Protein AF-G7YWQ8-F1 (afdb_monomer_lite)

Secondary structure (DSSP, 8-state):
--HHHHHHHHTS---S--SHHHHHHHHHHHHHHHHHHHHHHHHHHHHHHHHHHTT-HHHHHHHHHHHS---------PBPTTSPBPPHHHHHHHHHHHHHHH--

Organism: Clonorchis sinensis (NCBI:txid79923)

pLDDT: mean 77.05, std 13.95, range [48.44, 96.88]

Structure (mmCIF, N/CA/C/O backbone):
data_AF-G7YWQ8-F1
#
_entry.id   AF-G7YWQ8-F1
#
loop_
_atom_site.group_PDB
_atom_site.id
_atom_site.type_symbol
_atom_site.label_atom_id
_atom_site.label_alt_id
_atom_site.label_comp_id
_atom_site.label_asym_id
_atom_site.label_entity_id
_atom_site.label_seq_id
_atom_site.pdbx_PDB_ins_code
_atom_site.Cartn_x
_atom_site.Cartn_y
_atom_site.Cartn_z
_atom_site.occupancy
_atom_site.B_iso_or_equiv
_atom_site.auth_seq_id
_atom_site.auth_comp_id
_atom_site.auth_asym_id
_atom_site.auth_atom_id
_atom_site.pdbx_PDB_model_num
ATOM 1 N N . MET A 1 1 ? 12.179 9.585 -8.829 1.00 54.72 1 MET A N 1
ATOM 2 C CA . MET A 1 1 ? 11.787 9.155 -10.189 1.00 54.72 1 MET A CA 1
ATOM 3 C C . MET A 1 1 ? 12.644 9.910 -11.197 1.00 54.72 1 MET A C 1
ATOM 5 O O . MET A 1 1 ? 12.417 11.096 -11.388 1.00 54.72 1 MET A O 1
ATOM 9 N N . THR A 1 2 ? 13.670 9.290 -11.782 1.00 56.94 2 THR A N 1
ATOM 10 C CA . THR A 1 2 ? 14.446 9.904 -12.874 1.00 56.94 2 THR A CA 1
ATOM 11 C C . THR A 1 2 ? 13.751 9.597 -14.199 1.00 56.94 2 THR A C 1
ATOM 13 O O . THR A 1 2 ? 13.791 8.473 -14.692 1.00 56.94 2 THR A O 1
ATOM 16 N N . VAL A 1 3 ? 13.079 10.607 -14.756 1.00 65.88 3 VAL A N 1
ATOM 17 C CA . VAL A 1 3 ? 12.254 10.538 -15.981 1.00 65.88 3 VAL A CA 1
ATOM 18 C C . VAL A 1 3 ? 12.993 9.863 -17.148 1.00 65.88 3 VAL A C 1
ATOM 20 O O . VAL A 1 3 ? 12.404 9.080 -17.883 1.00 65.88 3 VAL A O 1
ATOM 23 N N . ALA A 1 4 ? 14.313 10.045 -17.233 1.00 62.88 4 ALA A N 1
ATOM 24 C CA . ALA A 1 4 ? 15.173 9.488 -18.276 1.00 62.88 4 ALA A CA 1
ATOM 25 C C . ALA A 1 4 ? 15.091 7.956 -18.456 1.00 62.88 4 ALA A C 1
ATOM 27 O O . ALA A 1 4 ? 15.179 7.471 -19.580 1.00 62.88 4 ALA A O 1
ATOM 28 N N . VAL A 1 5 ? 14.909 7.180 -17.379 1.00 63.28 5 VAL A N 1
ATOM 29 C CA . VAL A 1 5 ? 14.842 5.707 -17.488 1.00 63.28 5 VAL A CA 1
ATOM 30 C C . VAL A 1 5 ? 13.486 5.246 -18.021 1.00 63.28 5 VAL A C 1
ATOM 32 O O . VAL A 1 5 ? 13.417 4.269 -18.764 1.00 63.28 5 VAL A O 1
ATOM 35 N N . LEU A 1 6 ? 12.417 5.961 -17.665 1.00 66.06 6 LEU A N 1
ATOM 36 C CA . LEU A 1 6 ? 11.065 5.672 -18.139 1.00 66.06 6 LEU A CA 1
ATOM 37 C C . LEU A 1 6 ? 10.924 6.020 -19.628 1.00 66.06 6 LEU A C 1
ATOM 39 O O . LEU A 1 6 ? 10.382 5.231 -20.398 1.00 66.06 6 LEU A O 1
ATOM 43 N N . GLU A 1 7 ? 11.491 7.156 -20.036 1.00 63.44 7 GLU A N 1
ATOM 44 C CA . GLU A 1 7 ? 11.550 7.594 -21.435 1.00 63.44 7 GLU A CA 1
ATOM 45 C C . GLU A 1 7 ? 12.337 6.606 -22.311 1.00 63.44 7 GLU A C 1
ATOM 47 O O . GLU A 1 7 ? 11.860 6.184 -23.363 1.00 63.44 7 GLU A O 1
ATOM 52 N N . ALA A 1 8 ? 13.496 6.127 -21.842 1.00 62.62 8 ALA A N 1
ATOM 53 C CA . ALA A 1 8 ? 14.276 5.105 -22.547 1.00 62.62 8 ALA A CA 1
ATOM 54 C C . ALA A 1 8 ? 13.541 3.749 -22.659 1.00 62.62 8 ALA A C 1
ATOM 56 O O . ALA A 1 8 ? 13.730 3.000 -23.623 1.00 62.62 8 ALA A O 1
ATOM 57 N N . TRP A 1 9 ? 12.677 3.430 -21.689 1.00 59.69 9 TRP A N 1
ATOM 58 C CA . TRP A 1 9 ? 11.804 2.253 -21.735 1.00 59.69 9 TRP A CA 1
ATOM 59 C C . TRP A 1 9 ? 10.721 2.373 -22.810 1.00 59.69 9 TRP A C 1
ATOM 61 O O . TRP A 1 9 ? 10.489 1.414 -23.546 1.00 59.69 9 TRP A O 1
ATOM 71 N N . LEU A 1 10 ? 10.088 3.544 -22.933 1.00 64.75 10 LEU A N 1
ATOM 72 C CA . LEU A 1 10 ? 9.051 3.813 -23.937 1.00 64.75 10 LEU A CA 1
ATOM 73 C C . LEU A 1 10 ? 9.603 3.835 -25.370 1.00 64.75 10 LEU A C 1
ATOM 75 O O . LEU A 1 10 ? 8.887 3.502 -26.310 1.00 64.75 10 LEU A O 1
ATOM 79 N N . GLN A 1 11 ? 10.884 4.167 -25.535 1.00 67.50 11 GLN A N 1
ATOM 80 C CA . GLN A 1 11 ? 11.570 4.235 -26.831 1.00 67.50 11 GLN A CA 1
ATOM 81 C C . GLN A 1 11 ? 12.099 2.874 -27.336 1.00 67.50 11 GLN A C 1
ATOM 83 O O . GLN A 1 11 ? 12.654 2.791 -28.432 1.00 67.50 11 GLN A O 1
ATOM 88 N N . SER A 1 12 ? 11.945 1.785 -26.572 1.00 58.34 12 SER A N 1
ATOM 89 C CA . SER A 1 12 ? 12.458 0.461 -26.958 1.00 58.34 12 SER A CA 1
ATOM 90 C C . SER A 1 12 ? 11.562 -0.234 -28.009 1.00 58.34 12 SER A C 1
ATOM 92 O O . SER A 1 12 ? 10.365 -0.391 -27.763 1.00 58.34 12 SER A O 1
ATOM 94 N N . PRO A 1 13 ? 12.100 -0.743 -29.145 1.00 51.16 13 PRO A N 1
ATOM 95 C CA . PRO A 1 13 ? 11.286 -1.342 -30.206 1.00 51.16 13 PRO A CA 1
ATOM 96 C C . PRO A 1 13 ? 10.506 -2.563 -29.705 1.00 51.16 13 PRO A C 1
ATOM 98 O O . PRO A 1 13 ? 11.075 -3.473 -29.087 1.00 51.16 13 PRO A O 1
ATOM 101 N N . LEU A 1 14 ? 9.208 -2.627 -30.012 1.00 54.66 14 LEU A N 1
ATOM 102 C CA . LEU A 1 14 ? 8.291 -3.716 -29.650 1.00 54.66 14 LEU A CA 1
ATOM 103 C C . LEU A 1 14 ? 8.490 -4.959 -30.556 1.00 54.66 14 LEU A C 1
ATOM 105 O O . LEU A 1 14 ? 7.543 -5.507 -31.099 1.00 54.66 14 LEU A O 1
ATOM 109 N N . GLY A 1 15 ? 9.737 -5.389 -30.781 1.00 48.44 15 GLY A N 1
ATOM 110 C CA . GLY A 1 15 ? 10.086 -6.473 -31.709 1.00 48.44 15 GLY A CA 1
ATOM 111 C C . GLY A 1 15 ? 10.568 -7.754 -31.024 1.00 48.44 15 GLY A C 1
ATOM 112 O O . GLY A 1 15 ? 11.281 -7.709 -30.020 1.00 48.44 15 GLY A O 1
ATOM 113 N N . HIS A 1 16 ? 10.190 -8.902 -31.592 1.00 55.94 16 HIS A N 1
ATOM 114 C CA . HIS A 1 16 ? 10.649 -10.250 -31.243 1.00 55.94 16 HIS A CA 1
ATOM 115 C C . HIS A 1 16 ? 12.085 -10.476 -31.766 1.00 55.94 16 HIS A C 1
ATOM 117 O O . HIS A 1 16 ? 12.320 -11.239 -32.698 1.00 55.94 16 HIS A O 1
ATOM 123 N N . ASN A 1 17 ? 13.068 -9.783 -31.191 1.00 49.03 17 ASN A N 1
ATOM 124 C CA . ASN A 1 17 ? 14.474 -10.166 -31.308 1.00 49.03 17 ASN A CA 1
ATOM 125 C C . ASN A 1 17 ? 15.174 -9.943 -29.957 1.00 49.03 17 ASN A C 1
ATOM 127 O O . ASN A 1 17 ? 15.103 -8.867 -29.363 1.00 49.03 17 ASN A O 1
ATOM 131 N N . LYS A 1 18 ? 15.784 -11.003 -29.429 1.00 59.78 18 LYS A N 1
ATOM 132 C CA . LYS A 1 18 ? 16.570 -11.023 -28.184 1.00 59.78 18 LYS A CA 1
ATOM 133 C C . LYS A 1 18 ? 17.932 -10.356 -28.497 1.00 59.78 18 LYS A C 1
ATOM 135 O O . LYS A 1 18 ? 18.430 -10.540 -29.592 1.00 59.78 18 LYS A O 1
ATOM 140 N N . ASN A 1 19 ? 18.648 -9.618 -27.645 1.00 63.91 19 ASN A N 1
ATOM 141 C CA . ASN A 1 19 ? 18.708 -9.620 -26.178 1.00 63.91 19 ASN A CA 1
ATOM 142 C C . ASN A 1 19 ? 19.623 -8.524 -25.559 1.00 63.91 19 ASN A C 1
ATOM 144 O O . ASN A 1 19 ? 19.680 -8.486 -24.335 1.00 63.91 19 ASN A O 1
ATOM 148 N N . SER A 1 20 ? 20.311 -7.623 -26.273 1.00 61.59 20 SER A N 1
ATOM 149 C CA . SER A 1 20 ? 21.290 -6.731 -25.597 1.00 61.59 20 SER A CA 1
ATOM 150 C C . SER A 1 20 ? 20.682 -5.445 -25.023 1.00 61.59 20 SER A C 1
ATOM 152 O O . SER A 1 20 ? 20.716 -5.238 -23.811 1.00 61.59 20 SER A O 1
ATOM 154 N N . THR A 1 21 ? 20.036 -4.610 -25.840 1.00 59.69 21 THR A N 1
ATOM 155 C CA . THR A 1 21 ? 19.514 -3.295 -25.408 1.00 59.69 21 THR A CA 1
ATOM 156 C C . THR A 1 21 ? 18.435 -3.412 -24.327 1.00 59.69 21 THR A C 1
ATOM 158 O O . THR A 1 21 ? 18.468 -2.695 -23.330 1.00 59.69 21 THR A O 1
ATOM 161 N N . ARG A 1 22 ? 17.524 -4.391 -24.452 1.00 58.53 22 ARG A N 1
ATOM 162 C CA . ARG A 1 22 ? 16.514 -4.658 -23.414 1.00 58.53 22 ARG A CA 1
ATOM 163 C C . ARG A 1 22 ? 17.137 -5.140 -22.105 1.00 58.53 22 ARG A C 1
ATOM 165 O O . ARG A 1 22 ? 16.658 -4.734 -21.059 1.00 58.53 22 ARG A O 1
ATOM 172 N N . CYS A 1 23 ? 18.189 -5.963 -22.118 1.00 63.78 23 CYS A N 1
ATOM 173 C CA . CYS A 1 23 ? 18.854 -6.388 -20.877 1.00 63.78 23 CYS A CA 1
ATOM 174 C C . CYS A 1 23 ? 19.587 -5.230 -20.189 1.00 63.78 23 CYS A C 1
ATOM 176 O O . CYS A 1 23 ? 19.549 -5.139 -18.960 1.00 63.78 23 CYS A O 1
ATOM 178 N N . ILE A 1 24 ? 20.204 -4.345 -20.980 1.00 68.88 24 ILE A N 1
ATOM 179 C CA . ILE A 1 24 ? 20.916 -3.159 -20.485 1.00 68.88 24 ILE A CA 1
ATOM 180 C C . ILE A 1 24 ? 19.955 -2.212 -19.760 1.00 68.88 24 ILE A C 1
ATOM 182 O O . ILE A 1 24 ? 20.305 -1.690 -18.710 1.00 68.88 24 ILE A O 1
ATOM 186 N N . ILE A 1 25 ? 18.731 -2.042 -20.267 1.00 68.88 25 ILE A N 1
ATOM 187 C CA . ILE A 1 25 ? 17.721 -1.150 -19.675 1.00 68.88 25 ILE A CA 1
ATOM 188 C C . ILE A 1 25 ? 16.893 -1.861 -18.584 1.00 68.88 25 ILE A C 1
ATOM 190 O O . ILE A 1 25 ? 16.442 -1.234 -17.621 1.00 68.88 25 ILE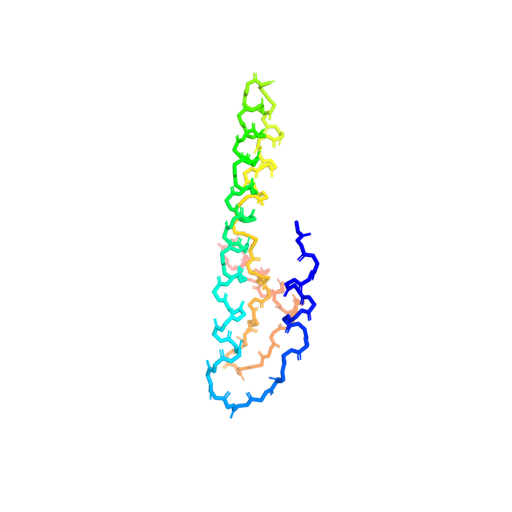 A O 1
ATOM 194 N N . ARG A 1 26 ? 16.724 -3.186 -18.679 1.00 74.19 26 ARG A N 1
ATOM 195 C CA . ARG A 1 26 ? 15.924 -3.969 -17.729 1.00 74.19 26 ARG A CA 1
ATOM 196 C C . ARG A 1 26 ? 16.528 -3.980 -16.330 1.00 74.19 26 ARG A C 1
ATOM 198 O O . ARG A 1 26 ? 15.805 -3.698 -15.385 1.00 74.19 26 ARG A O 1
ATOM 205 N N . ARG A 1 27 ? 17.830 -4.255 -16.182 1.00 75.88 27 ARG A N 1
ATOM 206 C CA . ARG A 1 27 ? 18.463 -4.321 -14.849 1.00 75.88 27 ARG A CA 1
ATOM 207 C C . ARG A 1 27 ? 18.370 -2.992 -14.073 1.00 75.88 27 ARG A C 1
ATOM 209 O O . ARG A 1 27 ? 17.939 -3.028 -12.923 1.00 75.88 27 ARG A O 1
ATOM 216 N N . PRO A 1 28 ? 18.696 -1.821 -14.655 1.00 81.62 28 PRO A N 1
ATOM 217 C CA . PRO A 1 28 ? 18.502 -0.534 -13.986 1.00 81.62 28 PRO A CA 1
ATOM 218 C C . PRO A 1 28 ? 17.041 -0.252 -13.633 1.00 81.62 28 PRO A C 1
ATOM 220 O O . PRO A 1 28 ? 16.758 0.245 -12.547 1.00 81.62 28 PRO A O 1
ATOM 223 N N . ALA A 1 29 ? 16.103 -0.593 -14.516 1.00 77.19 29 ALA A N 1
ATOM 224 C CA . ALA A 1 29 ? 14.687 -0.385 -14.245 1.00 77.19 29 ALA A CA 1
ATOM 225 C C . ALA A 1 29 ? 14.156 -1.300 -13.137 1.00 77.19 29 ALA A C 1
ATOM 227 O O . ALA A 1 29 ? 13.427 -0.830 -12.273 1.00 77.19 29 ALA A O 1
ATOM 228 N N . GLU A 1 30 ? 14.563 -2.570 -13.105 1.00 82.94 30 GLU A N 1
ATOM 229 C CA . GLU A 1 30 ? 14.257 -3.494 -12.005 1.00 82.94 30 GLU A CA 1
ATOM 230 C C . GLU A 1 30 ? 14.781 -2.952 -10.669 1.00 82.94 30 GLU A C 1
ATOM 232 O O . GLU A 1 30 ? 14.061 -2.980 -9.673 1.00 82.94 30 GLU A O 1
ATOM 237 N N . LEU A 1 31 ? 16.000 -2.401 -10.647 1.00 84.62 31 LEU A N 1
ATOM 238 C CA . LEU A 1 31 ? 16.575 -1.781 -9.451 1.00 84.62 31 LEU A CA 1
ATOM 239 C C . LEU A 1 31 ? 15.808 -0.530 -9.015 1.00 84.62 31 LEU A C 1
ATOM 241 O O . LEU A 1 31 ? 15.556 -0.366 -7.827 1.00 84.62 31 LEU A O 1
ATOM 245 N N . ILE A 1 32 ? 15.399 0.331 -9.950 1.00 81.88 32 ILE A N 1
ATOM 246 C CA . ILE A 1 32 ? 14.613 1.533 -9.638 1.00 81.88 32 ILE A CA 1
ATOM 247 C C . ILE A 1 32 ? 13.225 1.158 -9.129 1.00 81.88 32 ILE A C 1
ATOM 249 O O . ILE A 1 32 ? 12.782 1.709 -8.129 1.00 81.88 32 ILE A O 1
ATOM 253 N N . VAL A 1 33 ? 12.552 0.207 -9.777 1.00 84.06 33 VAL A N 1
ATOM 254 C CA . VAL A 1 33 ? 11.249 -0.301 -9.330 1.00 84.06 33 VAL A CA 1
ATOM 255 C C . VAL A 1 33 ? 11.373 -0.925 -7.946 1.00 84.06 33 VAL A C 1
ATOM 257 O O . VAL A 1 33 ? 10.528 -0.680 -7.091 1.00 84.06 33 VAL A O 1
ATOM 260 N N . ARG A 1 34 ? 12.437 -1.693 -7.693 1.00 84.88 34 ARG A N 1
ATOM 261 C CA . ARG A 1 34 ? 12.703 -2.272 -6.376 1.00 84.88 34 A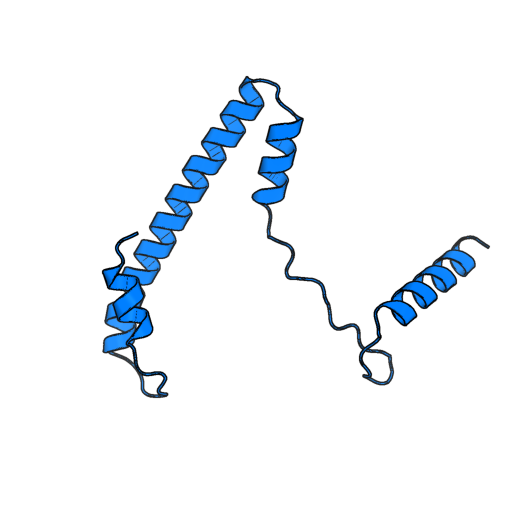RG A CA 1
ATOM 262 C C . ARG A 1 34 ? 12.966 -1.196 -5.325 1.00 84.88 34 ARG A C 1
ATOM 264 O O . ARG A 1 34 ? 12.367 -1.263 -4.260 1.00 84.88 34 ARG A O 1
ATOM 271 N N . ALA A 1 35 ? 13.794 -0.200 -5.628 1.00 85.56 35 ALA A N 1
ATOM 272 C CA . ALA A 1 35 ? 14.093 0.900 -4.716 1.00 85.56 35 ALA A CA 1
ATOM 273 C C . ALA A 1 35 ? 12.851 1.758 -4.422 1.00 85.56 35 ALA A C 1
ATOM 275 O O . ALA A 1 35 ? 12.599 2.106 -3.273 1.00 85.56 35 ALA A O 1
ATOM 276 N N . ASP A 1 36 ? 12.041 2.061 -5.439 1.00 84.06 36 ASP A N 1
ATOM 277 C CA . ASP A 1 36 ? 10.767 2.772 -5.283 1.00 84.06 36 ASP A CA 1
ATOM 278 C C . ASP A 1 36 ? 9.781 1.964 -4.433 1.00 84.06 36 ASP A C 1
ATOM 280 O O . ASP A 1 36 ? 9.147 2.492 -3.518 1.00 84.06 36 ASP A O 1
ATOM 284 N N . HIS A 1 37 ? 9.705 0.657 -4.681 1.00 85.38 37 HIS A N 1
ATOM 285 C CA . HIS A 1 37 ? 8.893 -0.260 -3.900 1.00 85.38 37 HIS A CA 1
ATOM 286 C C . HIS A 1 37 ? 9.349 -0.304 -2.434 1.00 85.38 37 HIS A C 1
ATOM 288 O O . HIS A 1 37 ? 8.524 -0.110 -1.543 1.00 85.38 37 HIS A O 1
ATOM 294 N N . GLU A 1 38 ? 10.642 -0.499 -2.167 1.00 87.50 38 GLU A N 1
ATOM 295 C CA . GLU A 1 38 ? 11.224 -0.490 -0.818 1.00 87.50 38 GLU A CA 1
ATOM 296 C C . GLU A 1 38 ? 10.960 0.847 -0.106 1.00 87.50 38 GLU A C 1
ATOM 298 O O . GLU A 1 38 ? 10.427 0.851 1.003 1.00 87.50 38 GLU A O 1
ATOM 303 N N . ALA A 1 39 ? 11.200 1.986 -0.763 1.00 89.50 39 ALA A N 1
ATOM 304 C CA . ALA A 1 39 ? 10.914 3.311 -0.208 1.00 89.50 39 ALA A CA 1
ATOM 305 C C . ALA A 1 39 ? 9.422 3.495 0.118 1.00 89.50 39 ALA A C 1
ATOM 307 O O . ALA A 1 39 ? 9.057 4.018 1.178 1.00 89.50 39 ALA A O 1
ATOM 308 N N . ARG A 1 40 ? 8.536 3.027 -0.769 1.00 87.62 40 ARG A N 1
ATOM 309 C CA . ARG A 1 40 ? 7.088 3.062 -0.555 1.00 87.62 40 ARG A CA 1
ATOM 310 C C . ARG A 1 40 ? 6.670 2.219 0.649 1.00 87.62 40 ARG A C 1
ATOM 312 O O . ARG A 1 40 ? 5.802 2.667 1.400 1.00 87.62 40 ARG A O 1
ATOM 319 N N . TRP A 1 41 ? 7.247 1.031 0.832 1.00 87.25 41 TRP A N 1
ATOM 320 C CA . TRP A 1 41 ? 6.955 0.168 1.979 1.00 87.25 41 TRP A CA 1
ATOM 321 C C . TRP A 1 41 ? 7.461 0.758 3.289 1.00 87.25 41 TRP A C 1
ATOM 323 O O . TRP A 1 41 ? 6.707 0.776 4.259 1.00 87.25 41 TRP A O 1
ATOM 333 N N . THR A 1 42 ? 8.666 1.328 3.301 1.00 92.00 42 THR A N 1
ATOM 334 C CA . THR A 1 42 ? 9.215 2.015 4.478 1.00 92.00 42 THR A CA 1
ATOM 335 C C . THR A 1 42 ? 8.305 3.156 4.930 1.00 92.00 42 THR A C 1
ATOM 337 O O . THR A 1 42 ? 7.916 3.207 6.096 1.00 92.00 42 THR A O 1
ATOM 340 N N . ARG A 1 43 ? 7.864 4.019 4.002 1.00 91.38 43 ARG A N 1
ATOM 341 C CA . ARG A 1 43 ? 6.911 5.099 4.318 1.00 91.38 43 ARG A CA 1
ATOM 342 C C . ARG A 1 43 ? 5.594 4.559 4.881 1.00 91.38 43 ARG A C 1
ATOM 344 O O . ARG A 1 43 ? 5.074 5.078 5.862 1.00 91.38 43 ARG A O 1
ATOM 351 N N . LYS A 1 44 ? 5.058 3.498 4.273 1.00 90.00 44 LYS A N 1
ATOM 352 C CA . LYS A 1 44 ? 3.812 2.849 4.709 1.00 90.00 44 LYS A CA 1
ATOM 353 C C . LYS A 1 44 ? 3.891 2.313 6.139 1.00 90.00 44 LYS A C 1
ATOM 355 O O . LYS A 1 44 ? 2.904 2.400 6.864 1.00 90.00 44 LYS A O 1
ATOM 360 N N . VAL A 1 45 ? 5.031 1.735 6.519 1.00 93.38 45 VAL A N 1
ATOM 361 C CA . VAL A 1 45 ? 5.266 1.223 7.875 1.00 93.38 45 VAL A CA 1
ATOM 362 C C . VAL A 1 45 ? 5.285 2.367 8.886 1.00 93.38 45 VAL A C 1
ATOM 364 O O . VAL A 1 45 ? 4.653 2.242 9.934 1.00 93.38 45 VAL A O 1
ATOM 367 N N . GLU A 1 46 ? 5.925 3.491 8.558 1.00 95.50 46 GLU A N 1
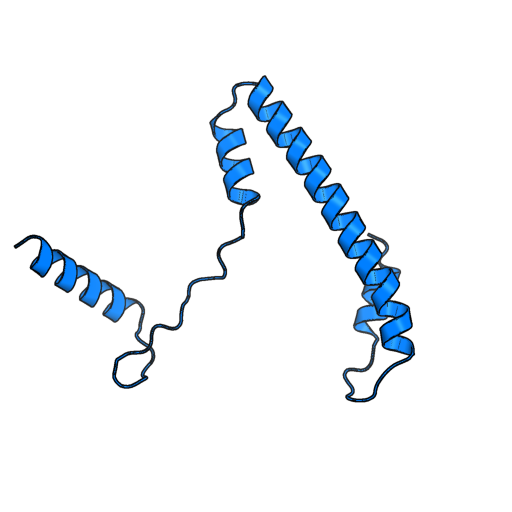ATOM 368 C CA . GLU A 1 46 ? 5.945 4.657 9.449 1.00 95.50 46 GLU A CA 1
ATOM 369 C C . GLU A 1 46 ? 4.535 5.233 9.652 1.00 95.50 46 GLU A C 1
ATOM 371 O O . GLU A 1 46 ? 4.097 5.400 10.787 1.00 95.50 46 GLU A O 1
ATOM 376 N N . GLU A 1 47 ? 3.749 5.397 8.581 1.00 94.31 47 GLU A N 1
ATOM 377 C CA . GLU A 1 47 ? 2.351 5.853 8.680 1.00 94.31 47 GLU A CA 1
ATOM 378 C C . GLU A 1 47 ? 1.480 4.926 9.551 1.00 94.31 47 GLU A C 1
ATOM 380 O O . GLU A 1 47 ? 0.585 5.383 10.266 1.00 94.31 47 GLU A O 1
ATOM 385 N N . MET A 1 48 ? 1.711 3.609 9.488 1.00 94.94 48 MET A N 1
ATOM 386 C CA . MET A 1 48 ? 1.006 2.637 10.332 1.00 94.94 48 MET A CA 1
ATOM 387 C C . MET A 1 48 ? 1.419 2.752 11.800 1.00 94.94 48 MET A C 1
ATOM 389 O O . MET A 1 48 ? 0.571 2.627 12.685 1.00 94.94 48 MET A O 1
ATOM 393 N N . LYS A 1 49 ? 2.708 2.986 12.059 1.00 95.75 49 LYS A N 1
ATOM 394 C CA . LYS A 1 49 ? 3.254 3.181 13.402 1.00 95.75 49 LYS A CA 1
ATOM 395 C C . LYS A 1 49 ? 2.715 4.462 14.037 1.00 95.75 49 LYS A C 1
ATOM 397 O O . LYS A 1 49 ? 2.264 4.406 15.177 1.00 95.75 49 LYS A O 1
ATOM 402 N N . GLU A 1 50 ? 2.670 5.567 13.295 1.00 96.56 50 GLU A N 1
ATOM 403 C CA . GLU A 1 50 ? 2.018 6.811 13.725 1.00 96.56 50 GLU A CA 1
ATOM 404 C C . GLU A 1 50 ? 0.545 6.579 14.066 1.00 96.56 50 GLU A C 1
ATOM 406 O O . GLU A 1 50 ? 0.116 6.854 15.181 1.00 96.56 50 GLU A O 1
ATOM 411 N N . ALA A 1 51 ? -0.226 5.982 13.148 1.00 96.06 51 ALA A N 1
ATOM 412 C CA . ALA A 1 51 ? -1.651 5.737 13.370 1.00 96.06 51 ALA A CA 1
ATOM 413 C C . ALA A 1 51 ? -1.918 4.844 14.594 1.00 96.06 51 ALA A C 1
ATOM 415 O O . ALA A 1 51 ? -2.929 5.018 15.275 1.00 96.06 51 ALA A O 1
ATOM 416 N N . LYS A 1 52 ? -1.016 3.895 14.876 1.00 95.19 52 LYS A N 1
ATOM 417 C CA . LYS A 1 52 ? -1.053 3.077 16.091 1.00 95.19 52 LYS A CA 1
ATOM 418 C C . LYS A 1 52 ? -0.768 3.918 17.339 1.00 95.19 52 LYS A C 1
ATOM 420 O O . LYS A 1 52 ? -1.504 3.787 18.312 1.00 95.19 52 LYS A O 1
ATOM 425 N N . ASN A 1 53 ? 0.275 4.747 17.317 1.00 96.88 53 ASN A N 1
ATOM 426 C CA . ASN A 1 53 ? 0.669 5.587 18.452 1.00 96.88 53 ASN A CA 1
ATOM 427 C C . ASN A 1 53 ? -0.400 6.637 18.790 1.00 96.88 53 ASN A C 1
ATOM 429 O O . ASN A 1 53 ? -0.676 6.864 19.962 1.00 96.88 53 ASN A O 1
ATOM 433 N N . ASP A 1 54 ? -1.061 7.190 17.773 1.00 96.00 54 ASP A N 1
ATOM 434 C CA . ASP A 1 54 ? -2.172 8.137 17.919 1.00 96.00 54 ASP A CA 1
ATOM 435 C C . ASP A 1 54 ? -3.472 7.470 18.412 1.00 96.00 54 ASP A C 1
ATOM 437 O O . ASP A 1 54 ? -4.483 8.141 18.615 1.00 96.00 54 ASP A O 1
ATOM 441 N N . GLY A 1 55 ? -3.510 6.134 18.514 1.00 95.88 55 GLY A N 1
ATOM 442 C CA . GLY A 1 55 ? -4.739 5.385 18.793 1.00 95.88 55 GLY A CA 1
ATOM 443 C C . GLY A 1 55 ? -5.798 5.507 17.687 1.00 95.88 55 GLY A C 1
ATOM 444 O O . GLY A 1 55 ? -6.969 5.185 17.896 1.00 95.88 55 GLY A O 1
ATOM 445 N N . ASN A 1 56 ? -5.421 5.961 16.487 1.00 96.38 56 ASN A N 1
ATOM 446 C CA . ASN A 1 56 ? -6.345 6.205 15.385 1.00 96.38 56 ASN A CA 1
ATOM 447 C C . ASN A 1 56 ? -6.645 4.910 14.612 1.00 96.38 56 ASN A C 1
ATOM 449 O O . ASN A 1 56 ? -6.130 4.652 13.518 1.00 96.38 56 ASN A O 1
ATOM 453 N N . VAL A 1 57 ? -7.543 4.102 15.182 1.00 94.50 57 VAL A N 1
ATOM 454 C CA . VAL A 1 57 ? -7.962 2.802 14.632 1.00 94.50 57 VAL A CA 1
ATOM 455 C C . VAL A 1 57 ? -8.527 2.926 13.212 1.00 94.50 57 VAL A C 1
ATOM 457 O O . VAL A 1 57 ? -8.260 2.071 12.367 1.00 94.50 57 VAL A O 1
ATOM 460 N N . ARG A 1 58 ? -9.259 4.010 12.903 1.00 95.31 58 ARG A N 1
ATOM 461 C CA . ARG A 1 58 ? -9.805 4.250 11.554 1.00 95.31 58 ARG A CA 1
ATOM 462 C C . ARG A 1 58 ? -8.691 4.434 10.522 1.00 95.31 58 ARG A C 1
ATOM 464 O O . ARG A 1 58 ? -8.708 3.774 9.483 1.00 95.31 58 ARG A O 1
ATOM 471 N N . ARG A 1 59 ? -7.706 5.295 10.809 1.00 95.06 59 ARG A N 1
ATOM 472 C CA . ARG A 1 59 ? -6.544 5.530 9.932 1.00 95.06 59 ARG A CA 1
ATOM 473 C C . ARG A 1 59 ? -5.751 4.238 9.734 1.00 95.06 59 ARG A C 1
ATOM 475 O O . ARG A 1 59 ? -5.454 3.880 8.595 1.00 95.06 59 ARG A O 1
ATOM 482 N N . LEU A 1 60 ? -5.493 3.495 10.812 1.00 94.25 60 LEU A N 1
ATOM 483 C CA . LEU A 1 60 ? -4.783 2.217 10.754 1.00 94.25 60 LEU A CA 1
ATOM 484 C C . LEU A 1 60 ? -5.518 1.182 9.883 1.00 94.25 60 LEU A C 1
ATOM 486 O O . LEU A 1 60 ? -4.905 0.556 9.018 1.00 94.25 60 LEU A O 1
ATOM 490 N N . PHE A 1 61 ? -6.838 1.051 10.037 1.00 90.12 61 PHE A N 1
ATOM 491 C CA . PHE A 1 61 ? -7.653 0.142 9.226 1.00 90.12 61 PHE A CA 1
ATOM 492 C C . PHE A 1 61 ? -7.577 0.469 7.725 1.00 90.12 61 PHE A C 1
ATOM 494 O O . PHE A 1 61 ? -7.361 -0.420 6.894 1.00 90.12 61 PHE A O 1
ATOM 501 N N . HIS A 1 62 ? -7.696 1.748 7.354 1.00 91.56 62 HIS A N 1
ATOM 502 C CA . HIS A 1 62 ? -7.564 2.173 5.957 1.00 91.56 62 HIS A CA 1
ATOM 503 C C . HIS A 1 62 ? -6.157 1.932 5.397 1.00 91.56 62 HIS A C 1
ATOM 505 O O . HIS A 1 62 ? -6.014 1.536 4.232 1.00 91.56 62 HIS A O 1
ATOM 511 N N . LEU A 1 63 ? -5.115 2.121 6.211 1.00 91.50 63 LEU A N 1
ATOM 512 C CA . LEU A 1 63 ? -3.740 1.820 5.824 1.00 91.50 63 LEU A CA 1
ATOM 513 C C . LEU A 1 63 ? -3.557 0.326 5.554 1.00 91.50 63 LEU A C 1
ATOM 515 O O . LEU A 1 63 ? -3.051 -0.016 4.490 1.00 91.50 63 LEU A O 1
ATOM 519 N N . ILE A 1 64 ? -4.032 -0.559 6.431 1.00 89.12 64 ILE A N 1
ATOM 520 C CA . ILE A 1 64 ? -3.957 -2.018 6.234 1.00 89.12 64 ILE A CA 1
ATOM 521 C C . ILE A 1 64 ? -4.683 -2.425 4.946 1.00 89.12 64 ILE A C 1
AT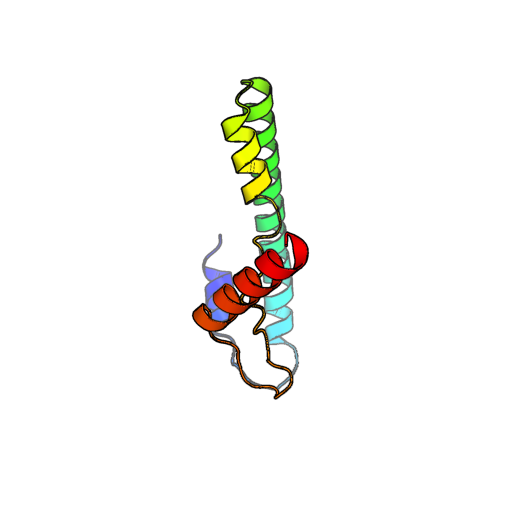OM 523 O O . ILE A 1 64 ? -4.121 -3.118 4.096 1.00 89.12 64 ILE A O 1
ATOM 527 N N . ARG A 1 65 ? -5.903 -1.917 4.736 1.00 86.56 65 ARG A N 1
ATOM 528 C CA . ARG A 1 65 ? -6.711 -2.237 3.550 1.00 86.56 65 ARG A CA 1
ATOM 529 C C . ARG A 1 65 ? -6.083 -1.756 2.238 1.00 86.56 65 ARG A C 1
ATOM 531 O O . ARG A 1 65 ? -6.227 -2.421 1.218 1.00 86.56 65 ARG A O 1
ATOM 538 N N . SER A 1 66 ? -5.414 -0.605 2.245 1.00 84.62 66 SER A N 1
ATOM 539 C CA . SER A 1 66 ? -4.741 -0.060 1.053 1.00 84.62 66 SER A CA 1
ATOM 540 C C . SER A 1 66 ? -3.361 -0.672 0.792 1.00 84.62 66 SER A C 1
ATOM 542 O O . SER A 1 66 ? -2.828 -0.508 -0.305 1.00 84.62 66 SER A O 1
ATOM 544 N N . THR A 1 67 ? -2.787 -1.352 1.787 1.00 81.62 67 THR A N 1
ATOM 545 C CA . THR A 1 67 ? -1.514 -2.080 1.695 1.00 81.62 67 THR A CA 1
ATOM 546 C C . THR A 1 67 ? -1.687 -3.522 1.225 1.00 81.62 67 THR A C 1
ATOM 548 O O . THR A 1 67 ? -0.773 -4.079 0.622 1.00 81.62 67 THR A O 1
ATOM 551 N N . GLY A 1 68 ? -2.848 -4.130 1.484 1.00 73.50 68 GLY A N 1
ATOM 552 C CA . GLY A 1 68 ? -3.160 -5.465 0.984 1.00 73.50 68 GLY A CA 1
ATOM 553 C C . GLY A 1 68 ? -3.136 -5.531 -0.549 1.00 73.50 68 GLY A C 1
ATOM 554 O O . GLY A 1 68 ? -3.192 -4.490 -1.215 1.00 73.50 68 GLY A O 1
ATOM 555 N N . PRO A 1 69 ? -3.091 -6.745 -1.129 1.00 69.31 69 PRO A N 1
ATOM 556 C CA . PRO A 1 69 ? -3.273 -6.923 -2.560 1.00 69.31 69 PRO A CA 1
ATOM 557 C C . PRO A 1 69 ? -4.516 -6.139 -2.971 1.00 69.31 69 PRO A C 1
ATOM 559 O O . PRO A 1 69 ? -5.618 -6.412 -2.482 1.00 69.31 69 PRO A O 1
ATOM 562 N N . ARG A 1 70 ? -4.353 -5.130 -3.840 1.00 61.81 70 ARG A N 1
ATOM 563 C CA . ARG A 1 70 ? -5.503 -4.596 -4.570 1.00 61.81 70 ARG A CA 1
ATOM 564 C C . ARG A 1 70 ? -6.106 -5.824 -5.212 1.00 61.81 70 ARG A C 1
ATOM 566 O O . ARG A 1 70 ? -5.413 -6.450 -6.012 1.00 61.81 70 ARG A O 1
ATOM 573 N N . LYS A 1 71 ? -7.313 -6.214 -4.772 1.00 58.84 71 LYS A N 1
ATOM 574 C CA . LYS A 1 71 ? -8.016 -7.368 -5.333 1.00 58.84 71 LYS A CA 1
ATOM 575 C C . LYS A 1 71 ? -7.780 -7.293 -6.842 1.00 58.84 71 LYS A C 1
ATOM 577 O O . LYS A 1 71 ? -8.076 -6.221 -7.391 1.00 58.84 71 LYS A O 1
ATOM 582 N N . PRO A 1 72 ? -7.216 -8.332 -7.499 1.00 54.53 72 PRO A N 1
ATOM 583 C CA . PRO A 1 72 ? -7.319 -8.380 -8.951 1.00 54.53 72 PRO A CA 1
ATOM 584 C C . PRO A 1 72 ? -8.789 -8.113 -9.220 1.00 54.53 72 PRO A C 1
ATOM 586 O O . PRO A 1 72 ? -9.619 -8.604 -8.456 1.00 54.53 72 PRO A O 1
ATOM 589 N N . LEU A 1 73 ? -9.109 -7.200 -10.133 1.00 53.50 73 LEU A N 1
ATOM 590 C CA . LEU A 1 73 ? -10.491 -6.826 -10.383 1.00 53.50 73 LEU A CA 1
ATOM 591 C C . LEU A 1 73 ? -11.249 -8.135 -10.647 1.00 53.50 73 LEU A C 1
ATOM 593 O O . LEU A 1 73 ? -11.140 -8.696 -11.730 1.00 53.50 73 LEU A O 1
ATOM 597 N N . VAL A 1 74 ? -11.941 -8.667 -9.629 1.00 48.56 74 VAL A N 1
ATOM 598 C CA . VAL A 1 74 ? -12.721 -9.907 -9.697 1.00 48.56 74 VAL A CA 1
ATOM 599 C C . VAL A 1 74 ? -14.015 -9.531 -10.413 1.00 48.56 74 VAL A C 1
ATOM 601 O O . VAL A 1 74 ? -15.126 -9.648 -9.911 1.00 48.56 74 VAL A O 1
ATOM 604 N N . SER A 1 75 ? -13.881 -9.014 -11.626 1.00 54.38 75 SER A N 1
ATOM 605 C CA . SER A 1 75 ? -14.629 -9.592 -12.715 1.00 54.38 75 SER A CA 1
ATOM 606 C C . SER A 1 75 ? -13.891 -10.878 -13.084 1.00 54.38 75 SER A C 1
ATOM 608 O O . SER A 1 75 ? -13.257 -10.961 -14.132 1.00 54.38 75 SER A O 1
ATOM 610 N N . GLU A 1 76 ? -13.937 -11.879 -12.196 1.00 57.19 76 GLU A N 1
ATOM 611 C CA . GLU A 1 76 ? -13.902 -13.251 -12.678 1.00 57.19 76 GLU A CA 1
ATOM 612 C C . GLU A 1 76 ? -15.003 -13.304 -13.723 1.00 57.19 76 GLU A C 1
ATOM 614 O O . GLU A 1 76 ? -16.172 -13.014 -13.449 1.00 57.19 76 GLU A O 1
ATOM 619 N N . THR A 1 77 ? -14.592 -13.513 -14.960 1.00 61.00 77 THR A N 1
ATOM 620 C CA . THR A 1 77 ? -15.488 -13.690 -16.083 1.00 61.00 77 THR A CA 1
ATOM 621 C C . THR A 1 77 ? -16.204 -15.015 -15.847 1.00 61.00 77 THR A C 1
ATOM 623 O O . THR A 1 77 ? -15.747 -16.063 -16.295 1.00 61.00 77 THR A O 1
ATOM 626 N N . ILE A 1 78 ? -17.272 -14.984 -15.044 1.00 69.12 78 ILE A N 1
ATOM 627 C CA . ILE A 1 78 ? -18.042 -16.175 -14.692 1.00 69.12 78 ILE A CA 1
ATOM 628 C C . ILE A 1 78 ? -18.723 -16.643 -15.971 1.00 69.12 78 ILE A C 1
ATOM 630 O O . ILE A 1 78 ? -19.535 -15.927 -16.567 1.00 69.12 78 ILE A O 1
ATOM 634 N N . ARG A 1 79 ? -18.354 -17.846 -16.402 1.00 77.94 79 ARG A N 1
ATOM 635 C CA . ARG A 1 79 ? -18.968 -18.520 -17.539 1.00 77.94 79 ARG A CA 1
ATOM 636 C C . ARG A 1 79 ? -20.086 -19.425 -17.043 1.00 77.94 79 ARG A C 1
ATOM 638 O O . ARG A 1 79 ? -19.953 -20.077 -16.010 1.00 77.94 79 ARG A O 1
ATOM 645 N N . GLY A 1 80 ? -21.194 -19.448 -17.774 1.00 75.62 80 GLY A N 1
ATOM 646 C CA . GLY A 1 80 ? -22.240 -20.444 -17.588 1.00 75.62 80 GLY A CA 1
ATOM 647 C C . GLY A 1 80 ? -21.739 -21.839 -17.950 1.00 75.62 80 GLY A C 1
ATOM 648 O O . GLY A 1 80 ? -20.681 -21.998 -18.555 1.00 75.62 80 GLY A O 1
ATOM 649 N N . GLN A 1 81 ? -22.526 -22.862 -17.617 1.00 75.56 81 GLN A N 1
ATOM 650 C CA . GLN A 1 81 ? -22.247 -24.251 -18.010 1.00 75.56 81 GLN A CA 1
ATOM 651 C C . GLN A 1 81 ? -22.152 -24.424 -19.541 1.00 75.56 81 GLN A C 1
ATOM 653 O O . GLN A 1 81 ? -21.469 -25.313 -20.028 1.00 75.56 81 GLN A O 1
ATOM 658 N N . ASN A 1 82 ? -22.783 -23.524 -20.296 1.00 80.88 82 ASN A N 1
ATOM 659 C CA . ASN A 1 82 ? -22.723 -23.393 -21.754 1.00 80.88 82 ASN A CA 1
ATOM 660 C C . ASN A 1 82 ? -21.515 -22.568 -22.260 1.00 80.88 82 ASN A C 1
ATOM 662 O O . ASN A 1 82 ? -21.433 -22.254 -23.444 1.00 80.88 82 ASN A O 1
ATOM 666 N N . GLY A 1 83 ? -20.612 -22.140 -21.374 1.00 75.94 83 GLY A N 1
ATOM 667 C CA . GLY A 1 83 ? -19.447 -21.317 -21.705 1.00 75.94 83 GLY A CA 1
ATOM 668 C C . GLY A 1 83 ? -19.742 -19.835 -21.972 1.00 75.94 83 GLY A C 1
ATOM 669 O O . GLY A 1 83 ? -18.789 -19.067 -22.165 1.00 75.94 83 GLY A O 1
ATOM 670 N N . SER A 1 84 ? -21.015 -19.411 -21.959 1.00 81.81 84 SER A N 1
ATOM 671 C CA . SER A 1 84 ? -21.407 -18.018 -22.202 1.00 81.81 84 SER A CA 1
ATOM 672 C C . SER A 1 84 ? -21.046 -17.128 -21.017 1.00 81.81 84 SER A C 1
ATOM 674 O O . SER A 1 84 ? -21.065 -17.566 -19.867 1.00 81.81 84 SER A O 1
ATOM 676 N N . LEU A 1 85 ? -20.720 -15.864 -21.284 1.00 80.62 85 LEU A N 1
ATOM 677 C CA . LEU A 1 85 ? -20.462 -14.901 -20.216 1.00 80.62 85 LEU A CA 1
ATOM 678 C C . LEU A 1 85 ? -21.769 -14.575 -19.501 1.00 80.62 85 LEU A C 1
ATOM 680 O O . LEU A 1 85 ? -22.736 -14.185 -20.148 1.00 80.62 85 LEU A O 1
ATOM 684 N N . ILE A 1 86 ? -21.795 -14.741 -18.180 1.00 78.31 86 ILE A N 1
ATOM 685 C CA . ILE A 1 86 ? -22.969 -14.401 -17.378 1.00 78.31 86 ILE A CA 1
ATOM 686 C C . ILE A 1 86 ? -22.946 -12.901 -17.103 1.00 78.31 86 ILE A C 1
ATOM 688 O O . ILE A 1 86 ? -21.958 -12.356 -16.599 1.00 78.31 86 ILE A O 1
ATOM 692 N N . SER A 1 87 ? -24.047 -12.227 -17.420 1.00 80.75 87 SER A N 1
ATOM 693 C CA . SER A 1 87 ? -24.195 -10.807 -17.126 1.00 80.75 87 SER A CA 1
ATOM 694 C C . SER A 1 87 ? -24.298 -10.555 -15.616 1.00 80.75 87 SER A C 1
ATOM 696 O O . SER A 1 87 ? -24.638 -11.425 -14.812 1.00 80.75 87 SER A O 1
ATOM 698 N N . ARG A 1 88 ? -24.040 -9.313 -15.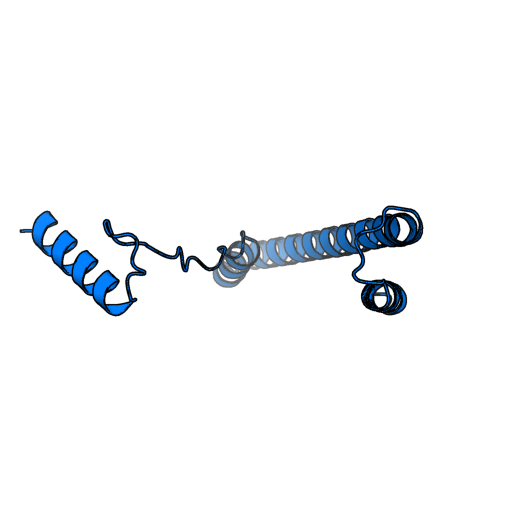188 1.00 79.50 88 ARG A N 1
ATOM 699 C CA . ARG A 1 88 ? -24.151 -8.945 -13.767 1.00 79.50 88 ARG A CA 1
ATOM 700 C C . ARG A 1 88 ? -25.561 -9.178 -13.207 1.00 79.50 88 ARG A C 1
ATOM 702 O O . ARG A 1 88 ? -25.667 -9.561 -12.047 1.00 79.50 88 ARG A O 1
ATOM 709 N N . LYS A 1 89 ? -26.605 -8.933 -14.007 1.00 81.56 89 LYS A N 1
ATOM 710 C CA . LYS A 1 89 ? -28.009 -9.074 -13.595 1.00 81.56 89 LYS A CA 1
ATOM 711 C C . LYS A 1 89 ? -28.351 -10.538 -13.322 1.00 81.56 89 LYS A C 1
ATOM 713 O O . LYS A 1 89 ? -28.707 -10.872 -12.202 1.00 81.56 89 LYS A O 1
ATOM 718 N N . GLU A 1 90 ? -28.081 -11.410 -14.291 1.00 81.94 90 GLU A N 1
ATOM 719 C CA . GLU A 1 90 ? -28.306 -12.857 -14.157 1.00 81.94 90 GLU A CA 1
ATOM 720 C C . GLU A 1 90 ? -27.534 -13.459 -12.981 1.00 81.94 90 GLU A C 1
ATOM 722 O O . GLU A 1 90 ? -27.996 -14.394 -12.331 1.00 81.94 90 GLU A O 1
ATOM 727 N N . ARG A 1 91 ? -26.346 -12.921 -12.678 1.00 81.88 91 ARG A N 1
ATOM 728 C CA . ARG A 1 91 ? -25.585 -13.340 -11.502 1.00 81.88 91 ARG A CA 1
ATOM 729 C C . ARG A 1 91 ? -26.340 -13.037 -10.210 1.00 81.88 91 ARG A C 1
ATOM 731 O O . ARG A 1 91 ? -26.380 -13.897 -9.340 1.00 81.88 91 ARG A O 1
ATOM 738 N N . LEU A 1 92 ? -26.891 -11.831 -10.069 1.00 84.81 92 LEU A N 1
ATOM 739 C CA . LEU A 1 92 ? -27.643 -11.437 -8.874 1.00 84.81 92 LEU A CA 1
ATOM 740 C C . LEU A 1 92 ? -28.909 -12.281 -8.711 1.00 84.81 92 LEU A C 1
ATOM 742 O O . LEU A 1 92 ? -29.162 -12.751 -7.606 1.00 84.81 92 LEU A O 1
ATOM 746 N N . ASP A 1 93 ? -29.621 -12.552 -9.805 1.00 85.31 93 ASP A N 1
ATOM 747 C CA . ASP A 1 93 ? -30.829 -13.384 -9.785 1.00 85.31 93 ASP A CA 1
ATOM 748 C C . ASP A 1 93 ? -30.517 -14.821 -9.320 1.00 85.31 93 ASP A C 1
ATOM 750 O O . ASP A 1 93 ? -31.218 -15.377 -8.479 1.00 85.31 93 ASP A O 1
ATOM 754 N N . ARG A 1 94 ? -29.399 -15.407 -9.777 1.00 83.69 94 ARG A N 1
ATOM 755 C CA . ARG A 1 94 ? -28.948 -16.734 -9.312 1.00 83.69 94 ARG A CA 1
ATOM 756 C C . ARG A 1 94 ? -28.537 -16.750 -7.842 1.00 83.69 94 ARG A C 1
ATOM 758 O O . ARG A 1 94 ? -28.791 -17.738 -7.160 1.00 83.69 94 ARG A O 1
ATOM 765 N N . TRP A 1 95 ? -27.893 -15.686 -7.356 1.00 84.75 95 TRP A N 1
ATOM 766 C CA . TRP A 1 95 ? -27.590 -15.558 -5.928 1.00 84.75 95 TRP A CA 1
ATOM 767 C C . TRP A 1 95 ? -28.876 -15.501 -5.110 1.00 84.75 95 TRP A C 1
ATOM 769 O O . TRP A 1 95 ? -28.982 -16.232 -4.132 1.00 84.75 95 TRP A O 1
ATOM 779 N N . ALA A 1 96 ? -29.853 -14.692 -5.527 1.00 86.88 96 ALA A N 1
ATOM 780 C CA . ALA A 1 96 ? -31.146 -14.595 -4.855 1.00 86.88 96 ALA A CA 1
ATOM 781 C C . ALA A 1 96 ? -31.843 -15.962 -4.786 1.00 86.88 96 ALA A C 1
ATOM 783 O O . ALA A 1 96 ? -32.184 -16.409 -3.696 1.00 86.88 96 ALA A O 1
ATOM 784 N N . GLN A 1 97 ? -31.926 -16.681 -5.909 1.00 86.31 97 GLN A N 1
ATOM 785 C CA . GLN A 1 97 ? -32.512 -18.023 -5.953 1.00 86.31 97 GLN A CA 1
ATOM 786 C C . GLN A 1 97 ? -31.782 -19.020 -5.037 1.00 86.31 97 GLN A C 1
ATOM 788 O O . GLN A 1 97 ? -32.418 -19.822 -4.358 1.00 86.31 97 GLN A O 1
ATOM 793 N N . HIS A 1 98 ? -30.447 -18.983 -5.004 1.00 82.06 98 HIS A N 1
ATOM 794 C CA . HIS A 1 98 ? -29.665 -19.858 -4.131 1.00 82.06 98 HIS A CA 1
ATOM 795 C C . HIS A 1 98 ? -29.917 -19.564 -2.647 1.00 82.06 98 HIS A C 1
ATOM 797 O O . HIS A 1 98 ? -30.048 -20.490 -1.850 1.00 82.06 98 HIS A O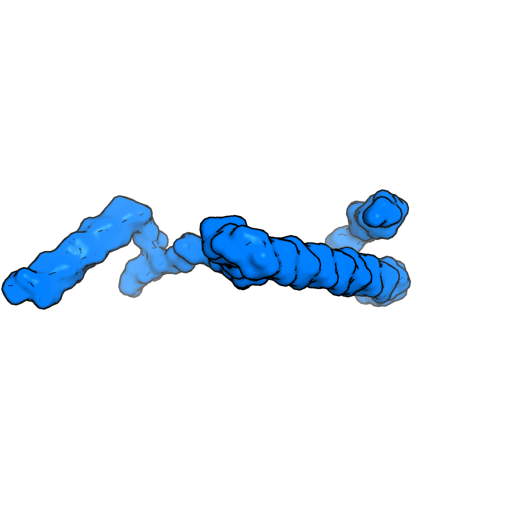 1
ATOM 803 N N . PHE A 1 99 ? -30.015 -18.283 -2.282 1.00 83.31 99 PHE A N 1
ATOM 804 C CA . PHE A 1 99 ? -30.339 -17.872 -0.920 1.00 83.31 99 PHE A CA 1
ATOM 805 C C . PHE A 1 99 ? -31.763 -18.271 -0.528 1.00 83.31 99 PHE A C 1
ATOM 807 O O . PHE A 1 99 ? -31.950 -18.819 0.552 1.00 83.31 99 PHE A O 1
ATOM 814 N N . GLU A 1 100 ? -32.746 -18.085 -1.407 1.00 86.12 100 GLU A N 1
ATOM 815 C CA . GLU A 1 100 ? -34.120 -18.530 -1.152 1.00 86.12 100 GLU A CA 1
ATOM 816 C C . GLU A 1 100 ? -34.205 -20.045 -0.942 1.00 86.12 100 GLU A C 1
ATOM 818 O O . GLU A 1 100 ? -34.901 -20.491 -0.040 1.00 86.12 100 GLU A O 1
ATOM 823 N N . GLN A 1 101 ? -33.451 -20.846 -1.702 1.00 80.94 101 GLN A N 1
ATOM 824 C CA . GLN A 1 101 ? -33.411 -22.304 -1.526 1.00 80.94 101 GLN A CA 1
ATOM 825 C C . GLN A 1 101 ? -32.705 -22.753 -0.241 1.00 80.94 101 GLN A C 1
ATOM 827 O O . GLN A 1 101 ? -33.079 -23.771 0.330 1.00 80.94 101 GLN A O 1
ATOM 832 N N . GLN A 1 102 ? -31.659 -22.044 0.191 1.00 80.00 102 GLN A N 1
ATOM 833 C CA . GLN A 1 102 ? -30.911 -22.375 1.411 1.00 80.00 102 GLN A CA 1
ATOM 834 C C . GLN A 1 102 ? -31.662 -22.005 2.693 1.00 80.00 102 GLN A C 1
ATOM 836 O O . GLN A 1 102 ? -31.434 -22.625 3.728 1.00 80.00 102 GLN A O 1
ATOM 841 N N . PHE A 1 103 ? -32.510 -20.979 2.627 1.00 74.69 103 PHE A N 1
ATOM 842 C CA . PHE A 1 103 ? -33.219 -20.422 3.778 1.00 74.69 103 PHE A CA 1
ATOM 843 C C . PHE A 1 103 ? -34.747 -20.606 3.705 1.00 74.69 103 PHE A C 1
ATOM 845 O O . PHE A 1 103 ? -35.460 -19.938 4.453 1.00 74.69 103 PHE A O 1
ATOM 852 N N . SER A 1 104 ? -35.234 -21.489 2.822 1.00 61.59 104 SER A N 1
ATOM 853 C CA . SER A 1 104 ? -36.626 -21.979 2.824 1.00 61.59 104 SER A CA 1
ATOM 854 C C . SER A 1 104 ? -36.839 -23.094 3.837 1.00 61.59 104 SER A C 1
ATOM 856 O O . SER A 1 104 ? -35.917 -23.923 4.007 1.00 61.59 104 SER A O 1
#

Foldseek 3Di:
DPVVLVVLVVPDDPDPDDDDSCVVSVVVVVVVVVVVVVVVVVVLVVQLVVCVVVVVPVSNVVSVVVPPPPPPPPPPQDADPVRHGDDPVNVVVVVVVVVVVVPD

Radius of gyration: 23.28 Å; chains: 1; bounding box: 58×35×50 Å

Sequence (104 aa):
MTVAVLEAWLQSPLGHNKNSTRCIIRRPAELIVRADHEARWTRKVEEMKEAKNDGNVRRLFHLIRSTGPRKPLVSETIRGQNGSLISRKERLDRWAQHFEQQFS